Protein AF-S4PDB5-F1 (afdb_monomer_lite)

Foldseek 3Di:
DDDDDDDDPDPDDDDDDDPPDDDDPPPDDDDDPDDDPPDDDPVSVVCVVVPVVNLVVVLVVVQVVLVVCVVPDDDDPPDVSVVDDRDDSVNSVVVVVVVVVCVVVPDPDPVLCVDPDPVSDD

InterPro domains:
  IPR029526 PiggyBac transposable element-derived protein [PF13843] (43-121)

Structure (mmCIF, N/CA/C/O backbone):
data_AF-S4PDB5-F1
#
_entry.id   AF-S4PDB5-F1
#
loop_
_atom_site.group_PDB
_atom_site.id
_atom_site.type_symbol
_atom_site.label_atom_id
_atom_site.label_alt_id
_atom_site.label_comp_id
_atom_site.label_asym_id
_atom_site.label_entity_id
_atom_site.label_seq_id
_atom_site.pdbx_PDB_ins_code
_atom_site.Cartn_x
_atom_site.Cartn_y
_atom_site.Cartn_z
_atom_site.occupancy
_atom_site.B_iso_or_equiv
_atom_site.auth_seq_id
_atom_site.auth_comp_id
_atom_site.auth_asym_id
_atom_site.auth_atom_id
_atom_site.pdbx_PDB_model_num
ATOM 1 N N . ARG A 1 1 ? 10.546 -0.232 59.919 1.00 30.69 1 ARG A N 1
ATOM 2 C CA . ARG A 1 1 ? 10.723 -1.576 59.315 1.00 30.69 1 ARG A CA 1
ATOM 3 C C . ARG A 1 1 ? 9.357 -2.071 58.861 1.00 30.69 1 ARG A C 1
ATOM 5 O O . ARG A 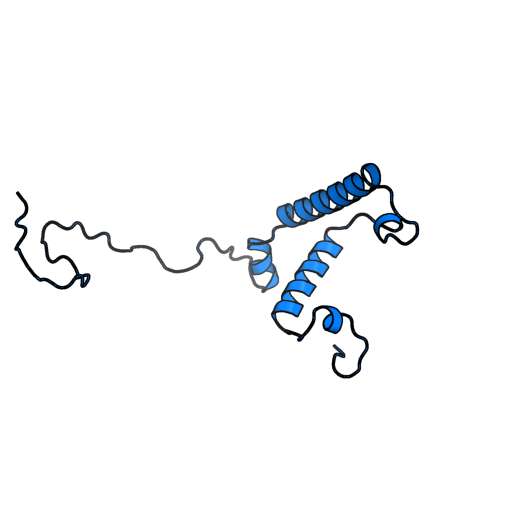1 1 ? 8.475 -2.089 59.711 1.00 30.69 1 ARG A O 1
ATOM 12 N N . PRO A 1 2 ? 9.127 -2.394 57.579 1.00 35.28 2 PRO A N 1
ATOM 13 C CA . PRO A 1 2 ? 7.937 -3.149 57.218 1.00 35.28 2 PRO A CA 1
ATOM 14 C C . PRO A 1 2 ? 8.102 -4.585 57.729 1.00 35.28 2 PRO A C 1
ATOM 16 O O . PRO A 1 2 ? 9.201 -5.137 57.688 1.00 35.28 2 PRO A O 1
ATOM 19 N N . VAL A 1 3 ? 7.022 -5.144 58.268 1.00 47.75 3 VAL A N 1
ATOM 20 C CA . VAL A 1 3 ? 6.952 -6.530 58.733 1.00 47.75 3 VAL A CA 1
ATOM 21 C C . VAL A 1 3 ? 6.935 -7.424 57.495 1.00 47.75 3 VAL A C 1
ATOM 23 O O . VAL A 1 3 ? 5.952 -7.439 56.763 1.00 47.75 3 VAL A O 1
ATOM 26 N N . GLN A 1 4 ? 8.034 -8.131 57.237 1.00 48.31 4 GLN A N 1
ATOM 27 C CA . GLN A 1 4 ? 7.999 -9.326 56.401 1.00 48.31 4 GLN A CA 1
ATOM 28 C C . GLN A 1 4 ? 7.592 -10.483 57.313 1.00 48.31 4 GLN A C 1
ATOM 30 O O . GLN A 1 4 ? 8.385 -10.921 58.144 1.00 48.31 4 GLN A O 1
ATOM 35 N N . GLN A 1 5 ? 6.346 -10.942 57.198 1.00 49.53 5 GLN A N 1
ATOM 36 C CA . GLN A 1 5 ? 5.990 -12.273 57.678 1.00 49.53 5 GLN A CA 1
ATOM 37 C C . GLN A 1 5 ? 6.612 -13.286 56.711 1.00 49.53 5 GLN A C 1
ATOM 39 O O . GLN A 1 5 ? 6.253 -13.358 55.540 1.00 49.53 5 GLN A O 1
ATOM 44 N N . SER A 1 6 ? 7.611 -14.004 57.214 1.00 54.28 6 SER A N 1
ATOM 45 C CA . SER A 1 6 ? 8.117 -15.279 56.701 1.00 54.28 6 SER A CA 1
ATOM 46 C C . SER A 1 6 ? 7.011 -16.336 56.883 1.00 54.28 6 SER A C 1
ATOM 48 O O . SER A 1 6 ? 6.338 -16.277 57.907 1.00 54.28 6 SER A O 1
ATOM 50 N N . VAL A 1 7 ? 6.729 -17.333 56.049 1.00 52.62 7 VAL A N 1
ATOM 51 C CA . VAL A 1 7 ? 7.358 -18.036 54.920 1.00 52.62 7 VAL A CA 1
ATOM 52 C C . VAL A 1 7 ? 6.178 -18.690 54.181 1.00 52.62 7 VAL A C 1
ATOM 54 O O . VAL A 1 7 ? 5.258 -19.122 54.861 1.00 52.62 7 VAL A O 1
ATOM 57 N N . ASP A 1 8 ? 6.228 -18.853 52.857 1.00 46.12 8 ASP A N 1
ATOM 58 C CA . ASP A 1 8 ? 5.680 -20.068 52.240 1.00 46.12 8 ASP A CA 1
ATOM 59 C C . ASP A 1 8 ? 6.561 -20.503 51.066 1.00 46.12 8 ASP A C 1
ATOM 61 O O . ASP A 1 8 ? 6.893 -19.739 50.159 1.00 46.12 8 ASP A O 1
ATOM 65 N N . SER A 1 9 ? 7.001 -21.755 51.142 1.00 55.28 9 SER A N 1
ATOM 66 C CA . SER A 1 9 ? 7.953 -22.429 50.262 1.00 55.28 9 SER A CA 1
ATOM 67 C C . SER A 1 9 ? 7.281 -22.991 49.009 1.00 55.28 9 SER A C 1
ATOM 69 O O . SER A 1 9 ? 7.373 -24.178 48.704 1.00 55.28 9 SER A O 1
ATOM 71 N N . SER A 1 10 ? 6.614 -22.126 48.257 1.00 56.31 10 SER A N 1
ATOM 72 C CA . SER A 1 10 ? 6.277 -22.361 46.855 1.00 56.31 10 SER A CA 1
ATOM 73 C C . SER A 1 10 ? 6.374 -21.015 46.151 1.00 56.31 10 SER A C 1
ATOM 75 O O . SER A 1 10 ? 5.871 -20.020 46.659 1.00 56.31 10 SER A O 1
ATOM 77 N N . GLY A 1 11 ? 7.089 -20.941 45.026 1.00 63.53 11 GLY A N 1
ATOM 78 C CA . GLY A 1 11 ? 7.321 -19.704 44.262 1.00 63.53 11 GLY A CA 1
ATOM 79 C C . GLY A 1 11 ? 6.060 -19.163 43.577 1.00 63.53 11 GLY A C 1
ATOM 80 O O . GLY A 1 11 ? 6.095 -18.783 42.410 1.00 63.53 11 GLY A O 1
ATOM 81 N N . GLN A 1 12 ? 4.929 -19.200 44.271 1.00 67.69 12 GLN A N 1
ATOM 82 C CA . GLN A 1 12 ? 3.626 -18.826 43.784 1.00 67.69 12 GLN A CA 1
ATOM 83 C C . GLN A 1 12 ? 3.425 -17.343 44.082 1.00 67.69 12 GLN A C 1
ATOM 85 O O . GLN A 1 12 ? 3.363 -16.912 45.233 1.00 67.69 12 GLN A O 1
ATOM 90 N N . TRP A 1 13 ? 3.386 -16.551 43.013 1.00 74.25 13 TRP A N 1
ATOM 91 C CA . TRP A 1 13 ? 3.106 -15.124 43.091 1.00 74.25 13 TRP A CA 1
ATOM 92 C C . TRP A 1 13 ? 1.773 -14.891 43.807 1.00 74.25 13 TRP A C 1
ATOM 94 O O . TRP A 1 13 ? 0.732 -15.369 43.356 1.00 74.25 13 TRP A O 1
ATOM 104 N N . SER A 1 14 ? 1.808 -14.141 44.907 1.00 74.06 14 SER A N 1
ATOM 105 C CA . SER A 1 14 ? 0.629 -13.739 45.671 1.00 74.06 14 SER A CA 1
ATOM 106 C C . SER A 1 14 ? 0.471 -12.221 45.669 1.00 74.06 14 SER A C 1
ATOM 108 O O . SER A 1 14 ? 1.420 -11.461 45.455 1.00 74.06 14 SER A O 1
ATOM 110 N N . ILE A 1 15 ? -0.765 -11.770 45.872 1.00 74.56 15 ILE A N 1
ATOM 111 C CA . ILE A 1 15 ? -1.077 -10.346 45.969 1.00 74.56 15 ILE A CA 1
ATOM 112 C C . ILE A 1 15 ? -0.537 -9.855 47.321 1.00 74.56 15 ILE A C 1
ATOM 114 O O . ILE A 1 15 ? -0.922 -10.413 48.351 1.00 74.56 15 ILE A O 1
ATOM 118 N N . PRO A 1 16 ? 0.334 -8.831 47.369 1.00 69.19 16 PRO A N 1
ATOM 119 C CA . PRO A 1 16 ? 0.868 -8.366 48.641 1.00 69.19 16 PRO A CA 1
ATOM 120 C C . PRO A 1 16 ? -0.242 -7.685 49.459 1.00 69.19 16 PRO A C 1
ATOM 122 O O . PRO A 1 16 ? -0.987 -6.869 48.929 1.00 69.19 16 PRO A O 1
ATOM 125 N N . THR A 1 17 ? -0.352 -8.011 50.748 1.00 68.12 17 THR A N 1
ATOM 126 C CA . THR A 1 17 ? -1.484 -7.659 51.636 1.00 68.12 17 THR A CA 1
ATOM 127 C C . THR A 1 17 ? -1.191 -6.505 52.613 1.00 68.12 17 THR A C 1
ATOM 129 O O . THR A 1 17 ? -1.779 -6.406 53.688 1.00 68.12 17 THR A O 1
ATOM 132 N N . GLY A 1 18 ? -0.270 -5.597 52.274 1.00 73.12 18 GLY A N 1
ATOM 133 C CA . GLY A 1 18 ? 0.188 -4.534 53.181 1.00 73.12 18 GLY A CA 1
ATOM 134 C C . GLY A 1 18 ? -0.597 -3.216 53.084 1.00 73.12 18 GLY A C 1
ATOM 135 O O . GLY A 1 18 ? -0.721 -2.636 52.012 1.00 73.12 18 GLY A O 1
ATOM 136 N N . SER A 1 19 ? -0.988 -2.637 54.225 1.00 67.50 19 SER A N 1
ATOM 137 C CA . SER A 1 19 ? -1.701 -1.341 54.322 1.00 67.50 19 SER A CA 1
ATOM 138 C C . SER A 1 19 ? -0.892 -0.099 53.906 1.00 67.50 19 SER A C 1
ATOM 140 O O . SER A 1 19 ? -1.423 1.008 53.871 1.00 67.50 19 SER A O 1
ATOM 142 N N . ARG A 1 20 ? 0.402 -0.256 53.594 1.00 73.25 20 ARG A N 1
ATOM 143 C CA . ARG A 1 20 ? 1.292 0.825 53.121 1.00 73.25 20 ARG A CA 1
ATOM 144 C C . ARG A 1 20 ? 1.409 0.903 51.598 1.00 73.25 20 ARG A C 1
ATOM 146 O O . ARG A 1 20 ? 2.182 1.717 51.093 1.00 73.25 20 ARG A O 1
ATOM 153 N N . GLN A 1 21 ? 0.695 0.057 50.861 1.00 72.62 21 GLN A N 1
ATOM 154 C CA . GLN A 1 21 ? 0.689 0.124 49.406 1.00 72.62 21 GLN A CA 1
ATOM 155 C C . GLN A 1 21 ? -0.129 1.327 48.943 1.00 72.62 21 GLN A C 1
ATOM 157 O O . GLN A 1 21 ? -1.317 1.442 49.233 1.00 72.62 21 GLN A O 1
ATOM 162 N N . LYS A 1 22 ? 0.509 2.221 48.186 1.00 74.25 22 LYS A N 1
ATOM 163 C CA . LYS A 1 22 ? -0.222 3.228 47.421 1.00 74.25 22 LYS A CA 1
ATOM 164 C C . LYS A 1 22 ? -0.924 2.508 46.274 1.00 74.25 22 LYS A C 1
ATOM 166 O O . LYS A 1 22 ? -0.260 1.968 45.392 1.00 74.25 22 LYS A O 1
ATOM 171 N N . GLN A 1 23 ? -2.250 2.474 46.310 1.00 69.88 23 GLN A N 1
ATOM 172 C CA . GLN A 1 23 ? -3.041 2.042 45.167 1.00 69.88 23 GLN A CA 1
ATOM 173 C C . GLN A 1 23 ? -2.992 3.144 44.112 1.00 69.88 23 GLN A C 1
ATOM 175 O O . GLN A 1 23 ? -3.315 4.297 44.394 1.00 69.88 23 GLN A O 1
ATOM 180 N N . PHE A 1 24 ? -2.580 2.784 42.903 1.00 75.62 24 PHE A N 1
ATOM 181 C CA . PHE A 1 24 ? -2.736 3.630 41.730 1.00 75.62 24 PHE A CA 1
ATOM 182 C C . PHE A 1 24 ? -3.976 3.125 40.995 1.00 75.62 24 PHE A C 1
ATOM 184 O O . PHE A 1 24 ? -3.868 2.139 40.261 1.00 75.62 24 PHE A O 1
ATOM 191 N N . PRO A 1 25 ? -5.170 3.705 41.229 1.00 73.88 25 PRO A N 1
ATOM 192 C CA . PRO A 1 25 ? -6.334 3.333 40.447 1.00 73.88 25 PRO A CA 1
ATOM 193 C C . PRO A 1 25 ? -6.005 3.580 38.977 1.00 73.88 25 PRO A C 1
ATOM 195 O O . PRO A 1 25 ? -5.523 4.653 38.607 1.00 73.88 25 PRO A O 1
ATOM 198 N N . LEU A 1 26 ? -6.234 2.567 38.145 1.00 69.62 26 LEU A N 1
ATOM 199 C CA . LEU A 1 26 ? -6.143 2.692 36.697 1.00 69.62 26 LEU A CA 1
ATOM 200 C C . LEU A 1 26 ? -7.277 3.615 36.232 1.00 69.62 26 LEU A C 1
ATOM 202 O 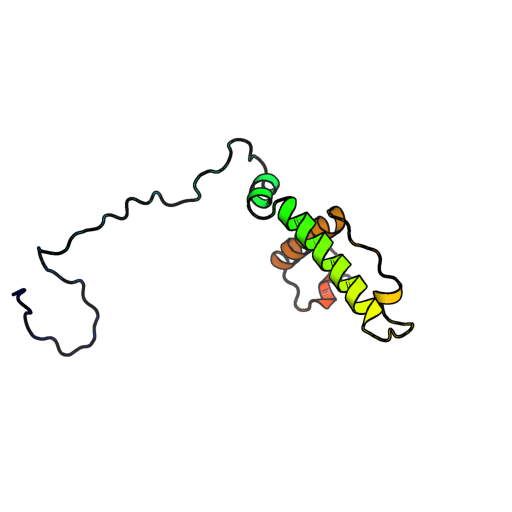O . LEU A 1 26 ? -8.320 3.162 35.782 1.00 69.62 26 LEU A O 1
ATOM 206 N N . ALA A 1 27 ? -7.079 4.926 36.352 1.00 72.19 27 ALA A N 1
ATOM 207 C CA . ALA A 1 27 ? -8.002 5.954 35.877 1.00 72.19 27 ALA A CA 1
ATOM 208 C C . ALA A 1 27 ? -7.837 6.209 34.367 1.00 72.19 27 ALA A C 1
ATOM 210 O O . ALA A 1 27 ? -8.037 7.321 33.876 1.00 72.19 27 ALA A O 1
ATOM 211 N N . PHE A 1 28 ? -7.429 5.189 33.611 1.00 69.69 28 PHE A N 1
ATOM 212 C CA . PHE A 1 28 ? -7.392 5.271 32.162 1.00 69.69 28 PHE A CA 1
ATOM 213 C C . PHE A 1 28 ? -8.763 4.877 31.636 1.00 69.69 28 PHE A C 1
ATOM 215 O O . PHE A 1 28 ? -9.189 3.735 31.774 1.00 69.69 28 PHE A O 1
ATOM 222 N N . THR A 1 29 ? -9.446 5.822 30.998 1.00 73.62 29 THR A N 1
ATOM 223 C CA . THR A 1 29 ? -10.544 5.474 30.101 1.00 73.62 29 THR A CA 1
ATOM 224 C C . THR A 1 29 ? -9.989 4.575 28.998 1.00 73.62 29 THR A C 1
ATOM 226 O O . THR A 1 29 ? -9.085 4.975 28.259 1.00 73.62 29 THR A O 1
ATOM 229 N N . SER A 1 30 ? -10.465 3.331 28.952 1.00 72.62 30 SER A N 1
ATOM 230 C CA . SER A 1 30 ? -10.114 2.371 27.908 1.00 72.62 30 SER A CA 1
ATOM 231 C C . SER A 1 30 ? -10.659 2.852 26.561 1.00 72.62 30 SER A C 1
ATOM 233 O O . SER A 1 30 ? -11.782 3.345 26.497 1.00 72.62 30 SER A O 1
ATOM 235 N N . GLY A 1 31 ? -9.874 2.703 25.494 1.00 74.94 31 GLY A N 1
ATOM 236 C CA . GLY A 1 31 ? -10.271 3.075 24.132 1.00 74.94 31 GLY A CA 1
ATOM 237 C C . GLY A 1 31 ? -9.339 4.089 23.468 1.00 74.94 31 GLY A C 1
ATOM 238 O O . GLY A 1 31 ? -8.449 4.660 24.101 1.00 74.94 31 GLY A O 1
ATOM 239 N N . ILE A 1 32 ? -9.543 4.285 22.164 1.00 74.88 32 ILE A N 1
ATOM 240 C CA . ILE A 1 32 ? -8.821 5.281 21.366 1.00 74.88 32 ILE A CA 1
ATOM 241 C C . ILE A 1 32 ? -9.352 6.665 21.742 1.00 74.88 32 ILE A C 1
ATOM 243 O O . ILE A 1 32 ? -10.558 6.907 21.733 1.00 74.88 32 ILE A O 1
ATOM 247 N N . LYS A 1 33 ? -8.439 7.569 22.089 1.00 75.25 33 LYS A N 1
ATOM 248 C CA . LYS A 1 33 ? -8.742 8.968 22.404 1.00 75.25 33 LYS A CA 1
ATOM 249 C C . LYS A 1 33 ? -8.444 9.829 21.177 1.00 75.25 33 LYS A C 1
ATOM 251 O O . LYS A 1 33 ? -7.553 9.485 20.408 1.00 75.25 33 LYS A O 1
ATOM 256 N N . ASN A 1 34 ? -9.140 10.958 21.036 1.00 76.44 34 ASN A N 1
ATOM 257 C CA . ASN A 1 34 ? -8.927 11.949 19.968 1.00 76.44 34 ASN A CA 1
ATOM 258 C C . ASN A 1 34 ? -9.272 11.463 18.550 1.00 76.44 34 ASN A C 1
ATOM 260 O O . ASN A 1 34 ? -8.574 11.795 17.596 1.00 76.44 34 ASN A O 1
ATOM 264 N N . ILE A 1 35 ? -10.347 10.690 18.400 1.00 83.31 35 ILE A N 1
ATOM 265 C CA . ILE A 1 35 ? -10.920 10.424 17.078 1.00 83.31 35 ILE A CA 1
ATOM 266 C C . ILE A 1 35 ? -11.647 11.699 16.623 1.00 83.31 35 ILE A C 1
ATOM 268 O O . ILE A 1 35 ? -12.517 12.166 17.360 1.00 83.31 35 ILE A O 1
ATOM 272 N N . PRO A 1 36 ? -11.319 12.273 15.455 1.00 84.94 36 PRO A N 1
ATOM 273 C CA . PRO A 1 36 ? -12.049 13.415 14.919 1.00 84.94 36 PRO A CA 1
ATOM 274 C C . PRO A 1 36 ? -13.511 13.062 14.619 1.00 84.94 36 PRO A C 1
ATOM 276 O O . PRO A 1 36 ? -13.786 12.031 14.005 1.00 84.94 36 PRO A O 1
ATOM 279 N N . ASP A 1 37 ? -14.443 13.964 14.938 1.00 83.94 37 ASP A N 1
ATOM 280 C CA . ASP A 1 37 ? -15.871 13.816 14.588 1.00 83.94 37 ASP A CA 1
ATOM 281 C C . ASP A 1 37 ? -16.119 13.800 13.063 1.00 83.94 37 ASP A C 1
ATOM 283 O O . ASP A 1 37 ? -17.217 13.501 12.587 1.00 83.94 37 ASP A O 1
ATOM 287 N N . THR A 1 38 ? -15.096 14.140 12.274 1.00 83.81 38 THR A N 1
ATOM 288 C CA . THR A 1 38 ? -15.117 14.082 10.812 1.00 83.81 38 THR A CA 1
ATOM 289 C C . THR A 1 38 ? -15.011 12.658 10.269 1.00 83.81 38 THR A C 1
ATOM 291 O O . THR A 1 38 ? -15.411 12.439 9.128 1.00 83.81 38 THR A O 1
ATOM 294 N N . CYS A 1 39 ? -14.517 11.696 11.055 1.00 87.00 39 CYS A N 1
ATOM 295 C CA . CYS A 1 39 ? -14.407 10.301 10.638 1.00 87.00 39 CYS A CA 1
ATOM 296 C C . CYS A 1 39 ? -15.787 9.635 10.623 1.00 87.00 39 CYS A C 1
ATOM 298 O O . CYS A 1 39 ? -16.413 9.467 11.670 1.00 87.00 39 CYS A O 1
ATOM 300 N N . LYS A 1 40 ? -16.261 9.242 9.437 1.00 88.25 40 LYS A N 1
ATOM 301 C CA . LYS A 1 40 ? -17.562 8.569 9.263 1.00 88.25 40 LYS A CA 1
ATOM 302 C C . LYS A 1 40 ? -17.445 7.247 8.524 1.00 88.25 40 LYS A C 1
ATOM 304 O O . LYS A 1 40 ? -18.283 6.371 8.711 1.00 88.25 40 LYS A O 1
ATOM 309 N N . THR A 1 41 ? -16.429 7.121 7.680 1.00 91.94 41 THR A N 1
ATOM 310 C CA . THR A 1 41 ? -16.180 5.944 6.852 1.00 91.94 41 THR A CA 1
ATOM 311 C C . THR A 1 41 ? -14.974 5.166 7.362 1.00 91.94 41 THR A C 1
ATOM 313 O O . THR A 1 41 ? -14.097 5.703 8.039 1.00 91.94 41 THR A O 1
ATOM 316 N N . GLU A 1 42 ? -14.893 3.887 7.006 1.00 90.25 42 GLU A N 1
ATOM 317 C CA . GLU A 1 42 ? -13.771 3.007 7.342 1.00 90.25 42 GLU A CA 1
ATOM 318 C C . GLU A 1 42 ? -12.441 3.557 6.806 1.00 90.25 42 GLU A C 1
ATOM 320 O O . GLU A 1 42 ? -11.390 3.386 7.426 1.00 90.25 42 GLU A O 1
ATOM 325 N N . LEU A 1 43 ? -12.496 4.258 5.671 1.00 90.50 43 LEU A N 1
ATOM 326 C CA . LEU A 1 43 ? -11.339 4.889 5.047 1.00 90.50 43 LEU A CA 1
ATOM 327 C C . LEU A 1 43 ? -10.836 6.083 5.870 1.00 90.50 43 LEU A C 1
ATOM 329 O O . LEU A 1 43 ? -9.624 6.273 5.981 1.00 90.50 43 LEU A O 1
ATOM 333 N N . ASP A 1 44 ? -11.731 6.835 6.514 1.00 91.25 44 ASP A N 1
ATOM 334 C CA . ASP A 1 44 ? -11.341 7.940 7.396 1.00 91.25 44 ASP A CA 1
ATOM 335 C C . ASP A 1 44 ? -10.566 7.419 8.609 1.00 91.25 44 ASP A C 1
ATOM 337 O O . ASP A 1 44 ? -9.523 7.964 8.961 1.00 91.25 44 ASP A O 1
ATOM 341 N N . TYR A 1 45 ? -11.029 6.317 9.210 1.00 90.81 45 TYR A N 1
ATOM 342 C CA . TYR A 1 45 ? -10.321 5.674 10.318 1.00 90.81 45 TYR A CA 1
ATOM 343 C C . TYR A 1 45 ? -8.977 5.092 9.888 1.00 90.81 45 TYR A C 1
ATOM 345 O O . TYR A 1 45 ? -8.001 5.197 10.625 1.00 90.81 45 TYR A O 1
ATOM 353 N N . TYR A 1 46 ? -8.903 4.501 8.695 1.00 91.75 46 TYR A N 1
ATOM 354 C CA . TYR A 1 46 ? -7.641 4.027 8.130 1.00 91.75 46 TYR A CA 1
ATOM 355 C C . TYR A 1 46 ? -6.638 5.175 7.942 1.00 91.75 46 TYR A C 1
ATOM 357 O O . TYR A 1 46 ? -5.462 5.038 8.285 1.00 91.75 46 TYR A O 1
ATOM 365 N N . SER A 1 47 ? -7.116 6.323 7.464 1.00 91.38 47 SER A N 1
ATOM 366 C CA . SER A 1 47 ? -6.283 7.494 7.171 1.00 91.38 47 SER A CA 1
ATOM 367 C C . SER A 1 47 ? -5.717 8.162 8.429 1.00 91.38 47 SER A C 1
ATOM 369 O O . SER A 1 47 ? -4.746 8.903 8.330 1.00 91.38 47 SER A O 1
ATOM 371 N N . LEU A 1 48 ? -6.259 7.864 9.620 1.00 90.81 48 LEU A N 1
ATOM 372 C CA . LEU A 1 48 ? -5.658 8.269 10.900 1.00 90.81 48 LEU A CA 1
ATOM 373 C C . LEU A 1 48 ? -4.339 7.542 11.197 1.00 90.81 48 LEU A C 1
ATOM 375 O O . LEU A 1 48 ? -3.511 8.061 11.940 1.00 90.81 48 LEU A O 1
ATOM 379 N N . PHE A 1 49 ? -4.158 6.330 10.666 1.00 90.31 49 PHE A N 1
ATOM 380 C CA . PHE A 1 49 ? -2.942 5.535 10.864 1.00 90.31 49 PHE A CA 1
ATOM 381 C C . PHE A 1 49 ? -1.978 5.647 9.688 1.00 90.31 49 PHE A C 1
ATOM 383 O O . PHE A 1 49 ? -0.765 5.584 9.877 1.00 90.31 49 PHE A O 1
ATOM 390 N N . VAL A 1 50 ? -2.521 5.759 8.477 1.00 93.25 50 VAL A N 1
ATOM 391 C CA . VAL A 1 50 ? -1.754 5.883 7.240 1.00 93.25 50 VAL A CA 1
ATOM 392 C C . VAL A 1 50 ? -2.156 7.186 6.570 1.00 93.25 50 VAL A C 1
ATOM 394 O O . VAL A 1 50 ? -3.017 7.214 5.690 1.00 93.25 50 VAL A O 1
ATOM 397 N N . ASP A 1 51 ? -1.541 8.264 7.036 1.00 93.75 51 ASP A N 1
ATOM 398 C CA . ASP A 1 51 ? -1.752 9.601 6.504 1.00 93.75 51 ASP 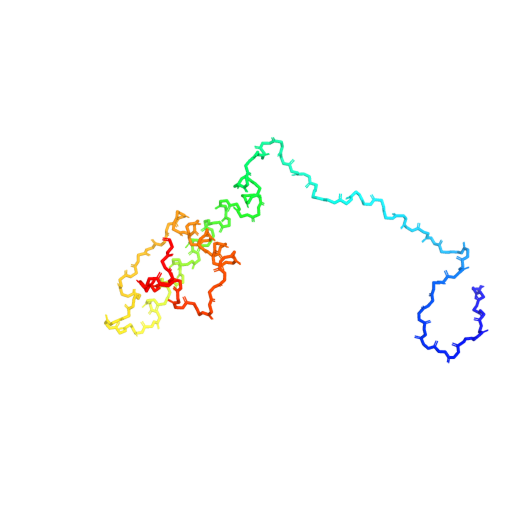A CA 1
ATOM 399 C C . ASP A 1 51 ? -1.037 9.803 5.155 1.00 93.75 51 ASP A C 1
ATOM 401 O O . ASP A 1 51 ? -0.241 8.979 4.683 1.00 93.75 51 ASP A O 1
ATOM 405 N N . ASP A 1 52 ? -1.340 10.922 4.499 1.00 94.38 52 ASP A N 1
ATOM 406 C CA . ASP A 1 52 ? -0.733 11.256 3.211 1.00 94.38 52 ASP A CA 1
ATOM 407 C C . ASP A 1 52 ? 0.782 11.502 3.324 1.00 94.38 52 ASP A C 1
ATOM 409 O O . ASP A 1 52 ? 1.505 11.292 2.349 1.00 94.38 52 ASP A O 1
ATOM 413 N N . GLU A 1 53 ? 1.294 11.892 4.497 1.00 96.38 53 GLU A N 1
ATOM 414 C CA . GLU A 1 53 ? 2.735 12.031 4.734 1.00 96.38 53 GLU A CA 1
ATOM 415 C C . GLU A 1 53 ? 3.443 10.675 4.676 1.00 96.38 53 GLU A C 1
ATOM 417 O O . GLU A 1 53 ? 4.433 10.525 3.955 1.00 96.38 53 GLU A O 1
ATOM 422 N N . ILE A 1 54 ? 2.902 9.660 5.350 1.00 96.44 54 ILE A N 1
ATOM 423 C CA . ILE A 1 54 ? 3.402 8.285 5.316 1.00 96.44 54 ILE A CA 1
ATOM 424 C C . ILE A 1 54 ? 3.319 7.727 3.893 1.00 96.44 54 ILE A C 1
ATOM 426 O O . ILE A 1 54 ? 4.283 7.117 3.417 1.00 96.44 54 ILE A O 1
ATOM 430 N N . ILE A 1 55 ? 2.212 7.957 3.177 1.00 96.88 55 ILE A N 1
ATOM 431 C CA . ILE A 1 55 ? 2.086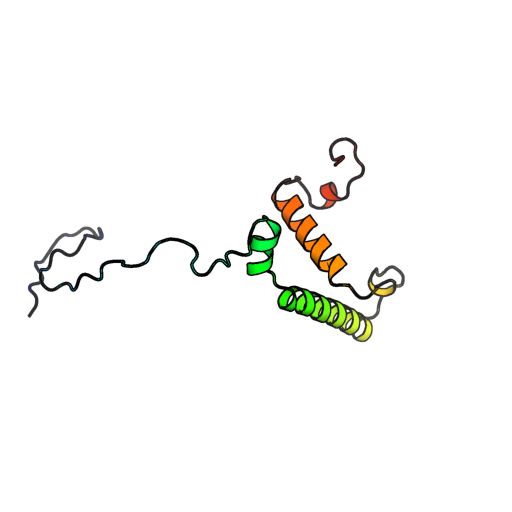 7.542 1.771 1.00 96.88 55 ILE A CA 1
ATOM 432 C C . ILE A 1 55 ? 3.175 8.201 0.914 1.00 96.88 55 ILE A C 1
ATOM 434 O O . ILE A 1 55 ? 3.863 7.508 0.159 1.00 96.88 55 ILE A O 1
ATOM 438 N N . ASN A 1 56 ? 3.374 9.513 1.043 1.00 96.94 56 ASN A N 1
ATOM 439 C CA . ASN A 1 56 ? 4.401 10.246 0.300 1.00 96.94 56 ASN A CA 1
ATOM 440 C C . ASN A 1 56 ? 5.817 9.782 0.639 1.00 96.94 56 ASN A C 1
ATOM 442 O O . ASN A 1 56 ? 6.669 9.668 -0.249 1.00 96.94 56 ASN A O 1
ATOM 446 N N . LEU A 1 57 ? 6.073 9.463 1.906 1.00 97.44 57 LEU A N 1
ATOM 447 C CA . LEU A 1 57 ? 7.343 8.903 2.337 1.00 97.44 57 LEU A CA 1
ATOM 448 C C . LEU A 1 57 ? 7.584 7.536 1.689 1.00 97.44 57 LEU A C 1
ATOM 450 O O . LEU A 1 57 ? 8.671 7.291 1.167 1.00 97.44 57 LEU A O 1
ATOM 454 N N . MET A 1 58 ? 6.575 6.660 1.656 1.00 97.06 58 MET A N 1
ATOM 455 C CA . MET A 1 58 ? 6.679 5.356 0.994 1.00 97.06 58 MET A CA 1
ATOM 456 C C . MET A 1 58 ? 6.951 5.490 -0.505 1.00 97.06 58 MET A C 1
ATOM 458 O O . MET A 1 58 ? 7.826 4.790 -1.019 1.00 97.06 58 MET A O 1
ATOM 462 N N . VAL A 1 59 ? 6.262 6.406 -1.191 1.00 97.50 59 VAL A N 1
ATOM 463 C CA . VAL A 1 59 ? 6.531 6.732 -2.602 1.00 97.50 59 VAL A CA 1
ATOM 464 C C . VAL A 1 59 ? 7.991 7.150 -2.783 1.00 97.50 59 VAL A C 1
ATOM 466 O O . VAL A 1 59 ? 8.731 6.536 -3.553 1.00 97.50 59 VAL A O 1
ATOM 469 N N . THR A 1 60 ? 8.430 8.145 -2.010 1.00 97.62 60 THR A N 1
ATOM 470 C CA . THR A 1 60 ? 9.782 8.710 -2.097 1.00 97.62 60 THR A CA 1
ATOM 471 C C . THR A 1 60 ? 10.848 7.644 -1.862 1.00 97.62 60 THR A C 1
ATOM 473 O O . THR A 1 60 ? 11.795 7.518 -2.640 1.00 97.62 60 THR A O 1
ATOM 476 N N . MET A 1 61 ? 10.686 6.833 -0.816 1.00 96.69 61 MET A N 1
ATOM 477 C CA . MET A 1 61 ? 11.633 5.778 -0.468 1.00 96.69 61 MET A CA 1
ATOM 478 C C . MET A 1 61 ? 11.680 4.672 -1.523 1.00 96.69 61 MET A C 1
ATOM 480 O O . MET A 1 61 ? 12.767 4.192 -1.847 1.00 96.69 61 MET A O 1
ATOM 484 N N . THR A 1 62 ? 10.532 4.293 -2.089 1.00 96.25 62 THR A N 1
ATOM 485 C CA . THR A 1 62 ? 10.450 3.243 -3.116 1.00 96.25 62 THR A CA 1
ATOM 486 C C . THR A 1 62 ? 11.150 3.681 -4.400 1.00 96.25 62 THR A C 1
ATOM 488 O O . THR A 1 62 ? 12.010 2.957 -4.907 1.00 96.25 62 THR A O 1
ATOM 491 N N . ASN A 1 63 ? 10.873 4.898 -4.871 1.00 95.94 63 ASN A N 1
ATOM 492 C CA . ASN A 1 63 ? 11.493 5.446 -6.081 1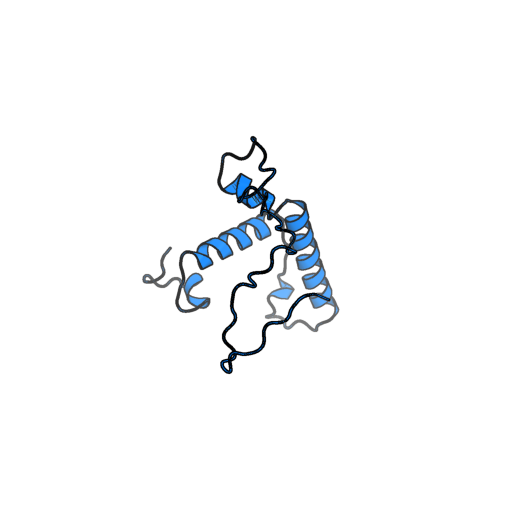.00 95.94 63 ASN A CA 1
ATOM 493 C C . ASN A 1 63 ? 12.993 5.691 -5.877 1.00 95.94 63 ASN A C 1
ATOM 495 O O . ASN A 1 63 ? 13.815 5.321 -6.715 1.00 95.94 63 ASN A O 1
ATOM 499 N N . CYS A 1 64 ? 13.385 6.227 -4.716 1.00 96.00 64 CYS A N 1
ATOM 500 C CA . CYS A 1 64 ? 14.792 6.382 -4.346 1.00 96.00 64 CYS A CA 1
ATOM 501 C C . CYS A 1 64 ? 15.528 5.034 -4.348 1.00 96.00 64 CYS A C 1
ATOM 503 O O . CYS A 1 64 ? 16.625 4.914 -4.902 1.00 96.00 64 CYS A O 1
ATOM 505 N N . TYR A 1 65 ? 14.917 3.992 -3.781 1.00 94.81 65 TYR A N 1
ATOM 506 C CA . TYR A 1 65 ? 15.501 2.656 -3.764 1.00 94.81 65 TYR A CA 1
ATOM 507 C C . TYR A 1 65 ? 15.637 2.058 -5.169 1.00 94.81 65 TYR A C 1
ATOM 509 O O . TYR A 1 65 ? 16.677 1.467 -5.478 1.00 94.81 65 TYR A O 1
ATOM 517 N N . ALA A 1 66 ? 14.629 2.223 -6.028 1.00 92.94 66 ALA A N 1
ATOM 518 C CA . ALA A 1 66 ? 14.683 1.768 -7.413 1.00 92.94 66 ALA A CA 1
ATOM 519 C C . ALA A 1 66 ? 15.837 2.441 -8.171 1.00 92.94 66 ALA A C 1
ATOM 521 O O . ALA A 1 66 ? 16.707 1.745 -8.701 1.00 92.94 66 ALA A O 1
ATOM 522 N N . ASN A 1 67 ? 15.926 3.772 -8.099 1.00 92.88 67 ASN A N 1
ATOM 523 C CA . ASN A 1 67 ? 16.997 4.560 -8.713 1.00 92.88 67 ASN A CA 1
ATOM 524 C C . ASN A 1 67 ? 18.383 4.156 -8.200 1.00 92.88 67 ASN A C 1
ATOM 526 O O . ASN A 1 67 ? 19.294 3.870 -8.980 1.00 92.88 67 ASN A O 1
ATOM 530 N N . LYS A 1 68 ? 18.542 4.032 -6.878 1.00 93.56 68 LYS A N 1
ATOM 531 C CA . LYS A 1 68 ? 19.791 3.560 -6.270 1.00 93.56 68 LYS A CA 1
ATOM 532 C C . LYS A 1 68 ? 20.170 2.166 -6.771 1.00 93.56 68 LYS A C 1
ATOM 534 O O . LYS A 1 68 ? 21.341 1.894 -7.025 1.00 93.56 68 LYS A O 1
ATOM 539 N N . THR A 1 69 ? 19.195 1.278 -6.925 1.00 91.56 69 THR A N 1
ATOM 540 C CA . THR A 1 69 ? 19.435 -0.087 -7.403 1.00 91.56 69 THR A CA 1
ATOM 541 C C . THR A 1 69 ? 19.851 -0.108 -8.871 1.00 91.56 69 THR A C 1
ATOM 543 O O . THR A 1 69 ? 20.731 -0.895 -9.218 1.00 91.56 69 THR A O 1
ATOM 546 N N . MET A 1 70 ? 19.284 0.763 -9.710 1.00 88.94 70 MET A N 1
ATOM 547 C CA . MET A 1 70 ? 19.698 0.898 -11.109 1.00 88.94 70 MET A CA 1
ATOM 548 C C . MET A 1 70 ? 21.136 1.389 -11.253 1.00 88.94 70 MET A C 1
ATOM 550 O O . MET A 1 70 ? 21.874 0.867 -12.081 1.00 88.94 70 MET A O 1
ATOM 554 N N . ILE A 1 71 ? 21.542 2.363 -10.435 1.00 88.94 71 ILE A N 1
ATOM 555 C CA . ILE A 1 71 ? 22.894 2.933 -10.487 1.00 88.94 71 ILE A CA 1
ATOM 556 C C . ILE A 1 71 ? 23.934 1.923 -9.984 1.00 88.94 71 ILE A C 1
ATOM 558 O O . ILE A 1 71 ? 25.013 1.798 -10.555 1.00 88.94 71 ILE A O 1
ATOM 562 N N . LEU A 1 72 ? 23.626 1.203 -8.900 1.00 90.31 72 LEU A N 1
ATOM 563 C CA . LEU A 1 72 ? 24.608 0.365 -8.206 1.00 90.31 72 LEU A CA 1
ATOM 564 C C . LEU A 1 72 ? 24.737 -1.059 -8.759 1.00 90.31 72 LEU A C 1
ATOM 566 O O . LEU A 1 72 ? 25.714 -1.736 -8.438 1.00 90.31 72 LEU A O 1
ATOM 570 N N . LYS A 1 73 ? 23.761 -1.564 -9.523 1.00 88.69 73 LYS A N 1
ATOM 571 C CA . LYS A 1 73 ? 23.756 -2.959 -9.990 1.00 88.69 73 LYS A CA 1
ATOM 572 C C . LYS A 1 73 ? 23.769 -3.047 -11.508 1.00 88.69 73 LYS A C 1
ATOM 574 O O . LYS A 1 73 ? 23.014 -2.367 -12.191 1.00 88.69 73 LYS A O 1
ATOM 579 N N . VAL A 1 74 ? 24.545 -3.997 -12.033 1.00 84.94 74 VAL A N 1
ATOM 580 C CA . VAL A 1 74 ? 24.459 -4.383 -13.447 1.00 84.94 74 VAL A CA 1
ATOM 581 C C . VAL A 1 74 ? 23.142 -5.124 -13.673 1.00 84.94 74 VAL A C 1
ATOM 583 O O . VAL A 1 74 ? 22.957 -6.265 -13.240 1.00 84.94 74 VAL A O 1
ATOM 586 N N . LEU A 1 75 ? 22.206 -4.456 -14.338 1.00 84.88 75 LEU A N 1
ATOM 587 C CA . LEU A 1 75 ? 20.898 -5.004 -14.669 1.00 84.88 75 LEU A CA 1
ATOM 588 C C . LEU A 1 75 ? 21.010 -5.968 -15.854 1.00 84.88 75 LEU A C 1
ATOM 590 O O . LEU A 1 75 ? 21.564 -5.643 -16.903 1.00 84.88 75 LEU A O 1
ATOM 594 N N . ARG A 1 76 ? 20.441 -7.170 -15.713 1.00 85.94 76 ARG A N 1
ATOM 595 C CA . ARG A 1 76 ? 20.205 -8.055 -16.865 1.00 85.94 76 ARG A CA 1
ATOM 596 C C . ARG A 1 76 ? 19.100 -7.456 -17.736 1.00 85.94 76 ARG A C 1
ATOM 598 O O . ARG A 1 76 ? 18.173 -6.860 -17.198 1.00 85.94 76 ARG A O 1
ATOM 605 N N . ARG A 1 77 ? 19.125 -7.704 -19.052 1.00 79.19 77 ARG A N 1
ATOM 606 C CA . ARG A 1 77 ? 18.061 -7.246 -19.974 1.00 79.19 77 ARG A CA 1
ATOM 607 C C . ARG A 1 77 ? 16.662 -7.744 -19.590 1.00 79.19 77 ARG A C 1
ATOM 609 O O . ARG A 1 77 ? 15.685 -7.087 -19.894 1.00 79.19 77 ARG A O 1
ATOM 616 N N . SER A 1 78 ? 16.568 -8.888 -18.912 1.00 84.62 78 SER A N 1
ATOM 617 C CA . SER A 1 78 ? 15.308 -9.448 -18.404 1.00 84.62 78 SER A CA 1
ATOM 618 C C . SER A 1 78 ? 14.911 -8.922 -17.017 1.00 84.62 78 SER A C 1
ATOM 620 O O . SER A 1 78 ? 13.997 -9.461 -16.392 1.00 84.62 78 SER A O 1
ATOM 622 N N . SER A 1 79 ? 15.654 -7.962 -16.461 1.00 86.44 79 SER A N 1
ATOM 623 C CA . SER A 1 79 ? 15.358 -7.400 -15.148 1.00 86.44 79 SER A CA 1
ATOM 624 C C . SER A 1 79 ? 14.149 -6.483 -15.249 1.00 86.44 79 SER A C 1
ATOM 626 O O . SER A 1 79 ? 14.154 -5.537 -16.026 1.00 86.44 79 SER A O 1
ATOM 628 N N . ARG A 1 80 ? 13.150 -6.708 -14.394 1.00 85.81 80 ARG A N 1
ATOM 629 C CA . ARG A 1 80 ? 11.957 -5.847 -14.301 1.00 85.81 80 ARG A CA 1
ATOM 630 C C . ARG A 1 80 ? 12.292 -4.398 -13.952 1.00 85.81 80 ARG A C 1
ATOM 632 O O . ARG A 1 80 ? 11.519 -3.508 -14.262 1.00 85.81 80 ARG A O 1
ATOM 639 N N . LEU A 1 81 ? 13.444 -4.173 -13.318 1.00 87.12 81 LEU A N 1
ATOM 640 C CA . LEU A 1 81 ? 13.934 -2.832 -13.013 1.00 87.12 81 LEU A CA 1
ATOM 641 C C . LEU A 1 81 ? 14.324 -2.039 -14.268 1.00 87.12 81 LEU A C 1
ATOM 643 O O . LEU A 1 81 ? 14.401 -0.827 -14.179 1.00 87.12 81 LEU A O 1
ATOM 647 N N . VAL A 1 82 ? 14.563 -2.680 -15.418 1.00 85.25 82 VAL A N 1
ATOM 648 C CA . VAL A 1 82 ? 14.827 -1.957 -16.678 1.00 85.25 82 VAL A CA 1
ATOM 649 C C . VAL A 1 82 ? 13.582 -1.197 -17.142 1.00 85.25 82 VAL A C 1
ATOM 651 O O . VAL A 1 82 ? 13.702 -0.075 -17.617 1.00 85.25 82 VAL A O 1
ATOM 654 N N . ASP A 1 83 ? 12.398 -1.775 -16.931 1.00 88.88 83 ASP A N 1
ATOM 655 C CA . ASP A 1 83 ? 11.103 -1.183 -17.291 1.00 88.88 83 ASP A CA 1
ATOM 656 C C . ASP A 1 83 ? 10.429 -0.474 -16.102 1.00 88.88 83 ASP A C 1
ATOM 658 O O . ASP A 1 83 ? 9.215 -0.250 -16.106 1.00 88.88 83 ASP A O 1
ATOM 662 N N . TRP A 1 84 ? 11.191 -0.174 -15.045 1.00 92.25 84 TRP A N 1
ATOM 663 C CA . TRP A 1 84 ? 10.654 0.478 -13.855 1.00 92.25 84 TRP A CA 1
ATOM 664 C C . TRP A 1 84 ? 10.094 1.858 -14.198 1.00 92.25 84 TRP A C 1
ATOM 666 O O . TRP A 1 84 ? 10.692 2.631 -14.947 1.00 92.25 84 TRP A O 1
ATOM 676 N N . LYS A 1 85 ? 8.954 2.167 -13.590 1.00 93.44 85 LYS A N 1
ATOM 677 C CA . LYS A 1 85 ? 8.350 3.493 -13.586 1.00 93.44 85 LYS A CA 1
ATOM 678 C C . LYS A 1 85 ? 8.210 3.918 -12.142 1.00 93.44 85 LYS A C 1
ATOM 680 O O . LYS A 1 85 ? 7.885 3.085 -11.295 1.00 93.44 85 LYS A O 1
ATOM 685 N N . ASP A 1 86 ? 8.477 5.189 -11.888 1.00 94.00 86 ASP A N 1
ATOM 686 C CA . ASP A 1 86 ? 8.321 5.744 -10.555 1.00 94.00 86 A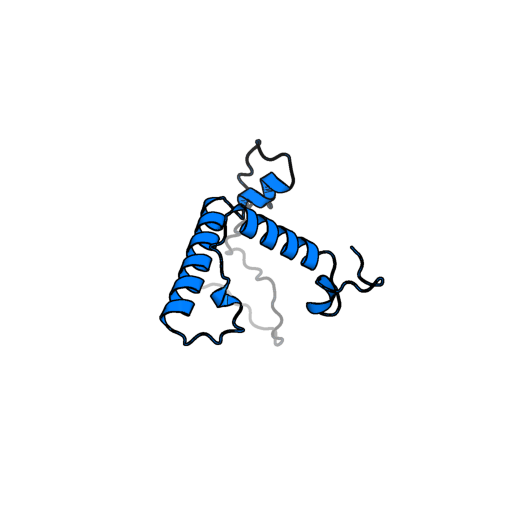SP A CA 1
ATOM 687 C C . ASP A 1 86 ? 6.884 5.557 -10.075 1.00 94.00 86 ASP A C 1
ATOM 689 O O . ASP A 1 86 ? 5.928 5.766 -10.821 1.00 94.00 86 ASP A O 1
ATOM 693 N N . CYS A 1 87 ? 6.765 5.104 -8.833 1.00 93.62 87 CYS A N 1
ATOM 694 C CA . CYS A 1 87 ? 5.495 4.869 -8.185 1.00 93.62 87 CYS A CA 1
ATOM 695 C C . CYS A 1 87 ? 4.813 6.187 -7.837 1.00 93.62 87 CYS A C 1
ATOM 697 O O . CYS A 1 87 ? 5.464 7.115 -7.353 1.00 93.62 87 CYS A O 1
ATOM 699 N N . ASP A 1 88 ? 3.489 6.197 -7.960 1.00 95.44 88 ASP A N 1
ATOM 700 C CA . ASP A 1 88 ? 2.635 7.293 -7.502 1.00 95.44 88 ASP A CA 1
ATOM 701 C C . ASP A 1 88 ? 1.930 6.960 -6.178 1.00 95.44 88 ASP A C 1
ATOM 703 O O . ASP A 1 88 ? 1.745 5.796 -5.806 1.00 95.44 88 ASP A O 1
ATOM 707 N N . GLN A 1 89 ? 1.427 7.988 -5.484 1.00 95.44 89 GLN A N 1
ATOM 708 C CA . GLN A 1 89 ? 0.629 7.811 -4.259 1.00 95.44 89 GLN A CA 1
ATOM 709 C C . GLN A 1 89 ? -0.563 6.866 -4.478 1.00 95.44 89 GLN A C 1
ATOM 711 O O . GLN A 1 89 ? -0.876 6.036 -3.625 1.00 95.44 89 GLN A O 1
ATOM 716 N N . ASN A 1 90 ? -1.212 6.959 -5.642 1.00 95.69 90 ASN A N 1
ATOM 717 C CA . ASN A 1 90 ? -2.341 6.104 -6.003 1.00 95.69 90 ASN A CA 1
ATOM 718 C C . ASN A 1 90 ? -1.942 4.630 -6.120 1.00 95.69 90 ASN A C 1
ATOM 720 O O . ASN A 1 90 ? -2.719 3.751 -5.748 1.00 95.69 90 ASN A O 1
ATOM 724 N N . GLU A 1 91 ? -0.748 4.343 -6.633 1.00 95.50 91 GLU A N 1
ATOM 725 C CA . GLU A 1 91 ? -0.250 2.973 -6.747 1.00 95.50 91 GLU A CA 1
ATOM 726 C C . GLU A 1 91 ? 0.082 2.394 -5.374 1.00 95.50 91 GLU A C 1
ATOM 728 O O . GLU A 1 91 ? -0.315 1.266 -5.084 1.00 95.50 91 GLU A O 1
ATOM 733 N N . ILE A 1 92 ? 0.701 3.184 -4.490 1.00 96.38 92 ILE A N 1
ATOM 734 C CA . ILE A 1 92 ? 0.964 2.778 -3.103 1.00 96.38 92 ILE A CA 1
ATOM 735 C C . ILE A 1 92 ? -0.344 2.538 -2.336 1.00 96.38 92 ILE A C 1
ATOM 737 O O . ILE A 1 92 ? -0.484 1.506 -1.679 1.00 96.38 92 ILE A O 1
ATOM 741 N N . LYS A 1 93 ? -1.344 3.421 -2.468 1.00 95.31 93 LYS A N 1
ATOM 742 C CA . LYS A 1 93 ? -2.673 3.228 -1.857 1.00 95.31 93 LYS A CA 1
ATOM 743 C C . LYS A 1 93 ? -3.341 1.940 -2.362 1.00 95.31 93 LYS A C 1
ATOM 745 O O . LYS A 1 93 ? -3.847 1.157 -1.558 1.00 95.31 93 LYS A O 1
ATOM 750 N N . LYS A 1 94 ? -3.284 1.657 -3.671 1.00 95.31 94 LYS A N 1
ATOM 751 C CA . LYS A 1 94 ? -3.790 0.395 -4.253 1.00 95.31 94 LYS A CA 1
ATOM 752 C C . LYS A 1 94 ? -3.027 -0.827 -3.748 1.00 95.31 94 LYS A C 1
ATOM 754 O O . LYS A 1 94 ? -3.648 -1.844 -3.452 1.00 95.31 94 LYS A O 1
ATOM 759 N N . PHE A 1 95 ? -1.706 -0.737 -3.637 1.00 95.31 95 PHE A N 1
ATOM 760 C CA . PHE A 1 95 ? -0.868 -1.815 -3.123 1.00 95.31 95 PHE A CA 1
ATOM 761 C C . PHE A 1 95 ? -1.217 -2.158 -1.668 1.00 95.31 95 PHE A C 1
ATOM 763 O O . PHE A 1 95 ? -1.407 -3.330 -1.347 1.00 95.31 95 PHE A O 1
ATOM 770 N N . LEU A 1 96 ? -1.392 -1.152 -0.808 1.00 95.88 96 LEU A N 1
ATOM 771 C CA . LEU A 1 96 ? -1.832 -1.347 0.577 1.00 95.88 96 LEU A CA 1
ATOM 772 C C . LEU A 1 96 ? -3.251 -1.923 0.653 1.00 95.88 96 LEU A C 1
ATOM 774 O O . LEU A 1 96 ? -3.486 -2.872 1.400 1.00 95.88 96 LEU A O 1
ATOM 778 N N . GLY A 1 97 ? -4.178 -1.428 -0.171 1.00 94.75 97 GLY A N 1
ATOM 779 C CA . GLY A 1 97 ? -5.524 -1.998 -0.279 1.00 94.75 97 GLY A CA 1
ATOM 780 C C . GLY A 1 97 ? -5.506 -3.475 -0.692 1.00 94.75 97 GLY A C 1
ATOM 781 O O . GLY A 1 97 ? -6.204 -4.298 -0.098 1.00 94.75 97 GLY A O 1
ATOM 782 N N . LEU A 1 98 ? -4.648 -3.839 -1.651 1.00 95.06 98 LEU A N 1
ATOM 783 C CA . LEU A 1 98 ? -4.439 -5.229 -2.055 1.00 95.06 98 LEU A CA 1
ATOM 784 C C . LEU A 1 98 ? -3.867 -6.071 -0.904 1.00 95.06 98 LEU A C 1
ATOM 786 O O . LEU A 1 98 ? -4.313 -7.196 -0.698 1.00 95.06 98 LEU A O 1
ATOM 790 N N . LEU A 1 99 ? -2.910 -5.542 -0.135 1.00 94.88 99 LEU A N 1
ATOM 791 C CA . LEU A 1 99 ? -2.345 -6.233 1.030 1.00 94.88 99 LEU A CA 1
ATOM 792 C C . LEU A 1 99 ? -3.402 -6.517 2.099 1.00 94.88 99 LEU A C 1
ATOM 794 O O . LEU A 1 99 ? -3.460 -7.635 2.611 1.00 94.88 99 LEU A O 1
ATOM 798 N N . ILE A 1 100 ? -4.264 -5.543 2.395 1.00 94.50 100 ILE A N 1
ATOM 799 C CA . ILE A 1 100 ? -5.386 -5.723 3.324 1.00 94.50 100 ILE A CA 1
ATOM 800 C C . ILE A 1 100 ? -6.317 -6.821 2.804 1.00 94.50 100 ILE A C 1
ATOM 802 O O . ILE A 1 100 ? -6.655 -7.747 3.541 1.00 94.50 100 ILE A O 1
ATOM 806 N N . TRP A 1 101 ? -6.670 -6.777 1.518 1.00 93.94 101 TRP A N 1
ATOM 807 C CA . TRP A 1 101 ? -7.512 -7.796 0.896 1.00 93.94 101 TRP A CA 1
ATOM 808 C C . TRP A 1 101 ? -6.890 -9.202 0.959 1.00 93.94 101 TRP A C 1
ATOM 810 O O . TRP A 1 101 ? -7.583 -10.155 1.312 1.00 93.94 101 TRP A O 1
ATOM 820 N N . MET A 1 102 ? -5.582 -9.340 0.712 1.00 93.62 102 MET A N 1
ATOM 821 C CA . MET A 1 102 ? -4.863 -10.614 0.874 1.00 93.62 102 MET A CA 1
ATOM 822 C C . MET A 1 102 ? -4.831 -11.082 2.337 1.00 93.62 102 MET A C 1
ATOM 824 O O . MET A 1 102 ? -4.850 -12.281 2.612 1.00 93.62 102 MET A O 1
ATOM 828 N N . GLY A 1 103 ? -4.812 -10.149 3.293 1.00 93.31 103 GLY A N 1
ATOM 829 C CA . GLY A 1 103 ? -4.940 -10.451 4.718 1.00 93.31 103 GLY A CA 1
ATOM 830 C C . GLY A 1 103 ? -6.308 -11.032 5.086 1.00 93.31 103 GLY A C 1
ATOM 831 O O . GLY A 1 103 ? -6.381 -11.924 5.935 1.00 93.31 103 GLY A O 1
ATOM 832 N N . ILE A 1 104 ? -7.367 -10.562 4.420 1.00 92.75 104 ILE A N 1
ATOM 833 C CA . ILE A 1 104 ? -8.749 -11.027 4.602 1.00 92.75 104 ILE A CA 1
ATOM 834 C C . ILE A 1 104 ? -8.963 -12.375 3.898 1.00 92.75 104 ILE A C 1
ATOM 836 O O . ILE A 1 104 ? -9.402 -13.340 4.524 1.00 92.75 104 ILE A O 1
ATOM 840 N N . LYS A 1 105 ? -8.633 -12.472 2.605 1.00 90.31 105 LYS A N 1
ATOM 841 C CA . LYS A 1 105 ? -8.804 -13.688 1.796 1.00 90.31 105 LYS A CA 1
ATOM 842 C C . LYS A 1 105 ? -7.487 -14.452 1.702 1.00 90.31 105 LYS A C 1
ATOM 844 O O . LYS A 1 105 ? -6.783 -14.354 0.708 1.00 90.31 105 LYS A O 1
ATOM 849 N N . LYS A 1 106 ? -7.162 -15.255 2.713 1.00 90.81 106 LYS A N 1
ATOM 850 C CA . LYS A 1 106 ? -5.892 -15.997 2.734 1.00 90.81 106 LYS A CA 1
ATOM 851 C C . LYS A 1 106 ? -5.887 -17.168 1.747 1.00 90.81 106 LYS A C 1
ATOM 853 O O . LYS A 1 106 ? -6.614 -18.141 1.932 1.00 90.81 106 LYS A O 1
ATOM 858 N N . LEU A 1 107 ? -5.033 -17.093 0.728 1.00 90.12 107 LEU A N 1
ATOM 859 C CA . LEU A 1 107 ? -4.727 -18.200 -0.182 1.00 90.12 107 LEU A CA 1
ATOM 860 C C . LEU A 1 107 ? -3.491 -18.996 0.282 1.00 90.12 107 LEU A C 1
ATOM 862 O O . LEU A 1 107 ? -2.636 -18.442 0.978 1.00 90.12 107 LEU A O 1
ATOM 866 N N . PRO A 1 108 ? -3.360 -20.280 -0.112 1.00 91.12 108 PRO A N 1
ATOM 867 C CA . PRO A 1 108 ? -2.271 -21.149 0.342 1.00 91.12 108 PRO A CA 1
ATOM 868 C C . PRO A 1 108 ? -0.882 -20.664 -0.080 1.00 91.12 108 PRO A C 1
ATOM 870 O O . PRO A 1 108 ? 0.092 -20.866 0.646 1.00 91.12 108 PRO A O 1
ATOM 873 N N . LYS A 1 109 ? -0.773 -20.043 -1.260 1.00 90.62 109 LYS A N 1
ATOM 874 C CA . LYS A 1 109 ? 0.484 -19.496 -1.778 1.00 90.62 109 LYS A CA 1
ATOM 875 C C . LYS A 1 109 ? 0.294 -18.075 -2.282 1.00 90.62 109 LYS A C 1
ATOM 877 O O . LYS A 1 109 ? -0.741 -17.727 -2.842 1.00 90.62 109 LYS A O 1
ATOM 882 N N . ILE A 1 110 ? 1.356 -17.274 -2.183 1.00 90.12 110 ILE A N 1
ATOM 883 C CA . ILE A 1 110 ? 1.360 -15.901 -2.707 1.00 90.12 110 ILE A CA 1
ATOM 884 C C . ILE A 1 110 ? 1.151 -15.855 -4.230 1.00 90.12 110 ILE A C 1
ATOM 886 O O . ILE A 1 110 ? 0.571 -14.913 -4.756 1.00 90.12 110 ILE A O 1
ATOM 890 N N . SER A 1 111 ? 1.594 -16.890 -4.949 1.00 90.62 111 SER A N 1
ATOM 891 C CA . SER A 1 111 ? 1.386 -17.025 -6.394 1.00 90.62 111 SER A CA 1
ATOM 892 C C . SER A 1 111 ? -0.086 -17.152 -6.770 1.00 90.62 111 SER A C 1
ATOM 894 O O . SER A 1 111 ? -0.466 -16.765 -7.872 1.00 90.62 111 SER A O 1
ATOM 896 N N . ASP A 1 112 ? -0.908 -17.684 -5.865 1.00 89.31 112 ASP A N 1
ATOM 897 C CA . ASP A 1 112 ? -2.296 -18.020 -6.162 1.00 89.31 112 ASP A CA 1
ATOM 898 C C . ASP A 1 112 ? -3.156 -16.755 -6.274 1.00 89.31 112 ASP A C 1
ATOM 900 O O . ASP A 1 112 ? -4.090 -16.733 -7.069 1.00 89.31 112 ASP A O 1
ATOM 904 N N . TYR A 1 113 ? -2.774 -15.661 -5.599 1.00 90.06 113 TYR A N 1
ATOM 905 C CA . TYR A 1 113 ? -3.420 -14.345 -5.747 1.00 90.06 113 TYR A CA 1
ATOM 906 C C . TYR A 1 113 ? -3.305 -13.768 -7.159 1.00 90.06 113 TYR A C 1
ATOM 908 O O . TYR A 1 113 ? -4.108 -12.927 -7.555 1.00 90.06 113 TYR A O 1
ATOM 916 N N . TRP A 1 114 ? -2.314 -14.233 -7.918 1.00 89.25 114 TRP A N 1
ATOM 917 C CA . TRP A 1 114 ? -2.024 -13.797 -9.282 1.00 89.25 114 TRP A CA 1
ATOM 918 C C . TRP A 1 114 ? -2.373 -14.877 -10.318 1.00 89.25 114 TRP A C 1
ATOM 920 O O . TRP A 1 114 ? -2.057 -14.733 -11.501 1.00 89.25 114 TRP A O 1
ATOM 930 N N . SER A 1 115 ? -3.002 -15.977 -9.885 1.00 87.25 115 SER A N 1
ATOM 931 C CA . SER A 1 115 ? -3.365 -17.100 -10.743 1.00 87.25 115 SER A CA 1
ATOM 932 C C . SER A 1 115 ? -4.664 -16.823 -11.498 1.00 87.25 115 SER A C 1
ATOM 934 O O . SER A 1 115 ? -5.653 -16.379 -10.927 1.00 87.25 115 SER A O 1
ATOM 936 N N . LYS A 1 116 ? -4.687 -17.151 -12.794 1.00 84.88 116 LYS A N 1
ATOM 937 C CA . LYS A 1 116 ? -5.903 -17.100 -13.629 1.00 84.88 116 LYS A CA 1
ATOM 938 C C . LYS A 1 116 ? -6.749 -18.375 -13.533 1.00 84.88 116 LYS A C 1
ATOM 940 O O . LYS A 1 116 ? -7.690 -18.545 -14.306 1.00 84.88 116 LYS A O 1
ATOM 945 N N . ASN A 1 117 ? -6.383 -19.306 -12.650 1.00 85.81 117 ASN A N 1
ATOM 946 C CA . ASN A 1 117 ? -7.112 -20.557 -12.495 1.00 85.81 117 ASN A CA 1
ATOM 947 C C . ASN A 1 117 ? -8.521 -20.281 -11.945 1.00 85.81 117 ASN A C 1
ATOM 949 O O . ASN A 1 117 ? -8.701 -19.447 -11.061 1.00 85.81 117 ASN A O 1
ATOM 953 N N . ILE A 1 118 ? -9.513 -21.008 -12.458 1.00 83.12 118 ILE A N 1
ATOM 954 C CA . ILE A 1 118 ? -10.935 -20.847 -12.131 1.00 83.12 118 ILE A CA 1
ATOM 955 C C . ILE A 1 118 ? -11.174 -20.992 -10.621 1.00 83.12 118 ILE A C 1
ATOM 957 O O . ILE A 1 118 ? -11.995 -20.271 -10.064 1.00 83.12 118 ILE A O 1
ATOM 961 N N . LEU A 1 119 ? -10.401 -21.857 -9.953 1.00 76.44 119 LEU A N 1
ATOM 962 C CA . LEU A 1 119 ? -10.464 -22.071 -8.501 1.00 76.44 119 LEU A CA 1
ATOM 963 C C . LEU A 1 119 ? -10.124 -20.820 -7.673 1.00 76.44 119 LEU A C 1
ATOM 965 O O . LEU A 1 119 ? -10.563 -20.709 -6.533 1.00 76.44 119 LEU A O 1
ATOM 969 N N . TYR A 1 120 ? -9.353 -19.888 -8.235 1.00 70.81 120 TYR A N 1
ATOM 970 C CA . TYR A 1 120 ? -8.890 -18.671 -7.561 1.00 70.81 120 TYR A CA 1
ATOM 971 C C . TYR A 1 120 ? -9.435 -17.398 -8.217 1.00 70.81 120 TYR A C 1
ATOM 973 O O . TYR A 1 120 ? -8.926 -16.308 -7.961 1.00 70.81 120 TYR A O 1
ATOM 981 N N . LYS A 1 121 ? -10.469 -17.519 -9.061 1.00 70.62 121 LYS A N 1
ATOM 982 C CA . LYS A 1 121 ? -11.099 -16.374 -9.720 1.00 70.62 121 LYS A CA 1
ATOM 983 C C . LYS A 1 121 ? -11.703 -15.448 -8.653 1.00 70.62 121 LYS A C 1
ATOM 985 O O . LYS A 1 121 ? -12.474 -15.900 -7.805 1.00 70.62 121 LYS A O 1
ATOM 990 N N . ASN A 1 122 ? -11.279 -14.185 -8.668 1.00 63.34 122 ASN A N 1
ATOM 991 C CA . ASN A 1 122 ? -11.768 -13.128 -7.777 1.00 63.34 122 ASN A CA 1
ATOM 992 C C . ASN A 1 122 ? -12.991 -12.436 -8.364 1.00 63.34 122 ASN A C 1
ATOM 994 O O . ASN A 1 122 ? -13.036 -12.298 -9.609 1.00 63.34 122 ASN A O 1
#

Secondary structure (DSSP, 8-state):
---------S--------TT----------S-----TT--SHHHHHHTTS-HHHHHHHHHHHHHHHHHHHHHS---TT-GGGG--PPPHHHHHHHHHHHHHHHHS--SSGGGGG---GGG--

pLDDT: mean 83.33, std 14.15, range [30.69, 97.62]

Organism: NCBI:txid116150

Radius of gyration: 27.16 Å; chains: 1; bounding box: 42×36×79 Å

Sequence (122 aa):
RPVQQSVDSSGQWSIPTGSRQKQFPLAFTSGIKNIPDTCKTELDYYSLFVDDEIINLMVTMTNCYANKTMILKVLRRSSRLVDWKDCDQNEIKKFLGLLIWMGIKKLPKISDYWSKNILYKN